Protein AF-A0AAV9DHM0-F1 (afdb_monomer)

pLDDT: mean 92.89, std 2.95, range [77.19, 96.75]

InterPro domains:
  IPR012946 X8 domain [PF07983] (1-55)
  IPR012946 X8 domain [SM00768] (1-69)
  IPR044788 Carbohydrate-binding X8 domain-containing protein, plant [PTHR31044] (1-69)

Secondary structure (DSSP, 8-state):
-HHHHTTT----GGGSTT-TT--S--HHHHHHHHHHHHHHHHGGGT--S-GGGT----SS---BTTB-----

Structure (mmCIF, N/CA/C/O backbone):
data_AF-A0AAV9DHM0-F1
#
_entry.id   AF-A0AAV9DHM0-F1
#
loop_
_atom_site.group_PDB
_atom_site.id
_atom_site.type_symbol
_atom_site.label_atom_id
_atom_site.label_alt_id
_atom_site.label_comp_id
_atom_site.label_asym_id
_atom_site.label_entity_id
_atom_site.label_seq_id
_atom_site.pdbx_PDB_ins_code
_atom_site.Cartn_x
_atom_site.Cartn_y
_atom_site.Cartn_z
_atom_site.occupancy
_atom_site.B_iso_or_equiv
_atom_site.auth_seq_id
_atom_site.auth_comp_id
_atom_site.auth_asym_id
_atom_site.auth_atom_id
_atom_site.pdbx_PDB_model_num
ATOM 1 N N . MET A 1 1 ? 3.005 -6.194 0.548 1.00 88.25 1 MET A N 1
ATOM 2 C CA . MET A 1 1 ? 2.706 -4.930 1.254 1.00 88.25 1 MET A CA 1
ATOM 3 C C . MET A 1 1 ? 3.986 -4.165 1.553 1.00 88.25 1 MET A C 1
ATOM 5 O O . MET A 1 1 ? 4.058 -3.004 1.184 1.00 88.25 1 MET A O 1
ATOM 9 N N . ASP A 1 2 ? 5.008 -4.826 2.102 1.00 92.25 2 ASP A N 1
ATOM 10 C CA . ASP A 1 2 ? 6.294 -4.218 2.490 1.00 92.25 2 ASP A CA 1
ATOM 11 C C . ASP A 1 2 ? 6.925 -3.335 1.411 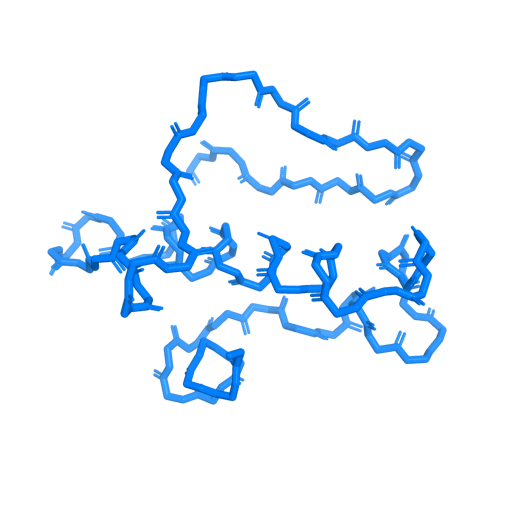1.00 92.25 2 ASP A C 1
ATOM 13 O O . ASP A 1 2 ? 7.279 -2.198 1.692 1.00 92.25 2 ASP A O 1
ATOM 17 N N . TYR A 1 3 ? 6.980 -3.802 0.156 1.00 93.00 3 TYR A N 1
ATOM 18 C CA . TYR A 1 3 ? 7.474 -2.980 -0.953 1.00 93.00 3 TYR A CA 1
ATOM 19 C C . TYR A 1 3 ? 6.667 -1.689 -1.131 1.00 93.00 3 TYR A C 1
ATOM 21 O O . TYR A 1 3 ? 7.256 -0.623 -1.250 1.00 93.00 3 TYR A O 1
ATOM 29 N N . ALA A 1 4 ? 5.330 -1.763 -1.109 1.00 95.06 4 ALA A N 1
ATOM 30 C CA . ALA A 1 4 ? 4.479 -0.586 -1.270 1.00 95.06 4 ALA A CA 1
ATOM 31 C C . ALA A 1 4 ? 4.753 0.441 -0.161 1.00 95.06 4 ALA A C 1
ATOM 33 O O . ALA A 1 4 ? 4.976 1.606 -0.467 1.00 95.06 4 ALA A O 1
ATOM 34 N N . CYS A 1 5 ? 4.786 -0.001 1.100 1.00 95.19 5 CYS A N 1
ATOM 35 C CA . CYS A 1 5 ? 5.000 0.865 2.264 1.00 95.19 5 CYS A CA 1
ATOM 36 C C . CYS A 1 5 ? 6.457 1.313 2.464 1.00 95.19 5 CYS A C 1
ATOM 38 O O . CYS A 1 5 ? 6.705 2.264 3.198 1.00 95.19 5 CYS A O 1
ATOM 40 N N . GLY A 1 6 ? 7.414 0.608 1.861 1.00 93.94 6 GLY A N 1
ATOM 41 C CA . GLY A 1 6 ? 8.833 0.944 1.865 1.00 93.94 6 GLY A CA 1
ATOM 42 C C . GLY A 1 6 ? 9.216 1.712 0.604 1.00 93.94 6 GLY A C 1
ATOM 43 O O . GLY A 1 6 ? 8.820 2.859 0.410 1.00 93.94 6 GLY A O 1
ATOM 44 N N . GLU A 1 7 ? 9.987 1.067 -0.270 1.00 92.25 7 GLU A N 1
ATOM 45 C CA . GLU A 1 7 ? 10.554 1.681 -1.482 1.00 92.25 7 GLU A CA 1
ATOM 46 C C . GLU A 1 7 ? 9.506 2.218 -2.467 1.00 92.25 7 GLU A C 1
ATOM 48 O O . GLU A 1 7 ? 9.771 3.167 -3.201 1.00 92.25 7 GLU A O 1
ATOM 53 N N . GLY A 1 8 ? 8.307 1.636 -2.479 1.00 91.31 8 GLY A N 1
ATOM 54 C CA . GLY A 1 8 ? 7.194 2.062 -3.321 1.00 91.31 8 GLY A CA 1
ATOM 55 C C . GLY A 1 8 ? 6.568 3.395 -2.901 1.00 91.31 8 GLY A C 1
ATOM 56 O O . GLY A 1 8 ? 5.824 3.989 -3.682 1.00 91.31 8 GLY A O 1
ATOM 57 N N . GLY A 1 9 ? 6.862 3.886 -1.693 1.00 92.25 9 GLY A N 1
ATOM 58 C CA . GLY A 1 9 ? 6.443 5.210 -1.237 1.00 92.25 9 GLY A CA 1
ATOM 59 C C . GLY A 1 9 ? 4.934 5.377 -1.038 1.00 92.25 9 GLY A C 1
ATOM 60 O O . GLY A 1 9 ? 4.437 6.503 -1.129 1.00 92.25 9 GLY A O 1
ATOM 61 N N . ALA A 1 10 ? 4.193 4.294 -0.792 1.00 95.31 10 ALA A N 1
ATOM 62 C CA . ALA A 1 10 ? 2.803 4.357 -0.353 1.00 95.31 10 ALA A CA 1
ATOM 63 C C . ALA A 1 10 ? 2.696 5.004 1.034 1.00 95.31 10 ALA A C 1
ATOM 65 O O . ALA A 1 10 ? 3.570 4.850 1.885 1.00 95.31 10 ALA A O 1
ATOM 66 N N . ASP A 1 11 ? 1.584 5.689 1.282 1.00 91.31 11 ASP A N 1
ATOM 67 C CA . ASP A 1 11 ? 1.230 6.129 2.629 1.00 91.31 11 ASP A CA 1
ATOM 68 C C . ASP A 1 11 ? 0.568 4.981 3.394 1.00 91.31 11 ASP A C 1
ATOM 70 O O . ASP A 1 11 ? -0.594 4.660 3.160 1.00 91.31 11 ASP A O 1
ATOM 74 N N . CYS A 1 12 ? 1.328 4.333 4.273 1.00 94.00 12 CYS A N 1
ATOM 75 C CA . CYS A 1 12 ? 0.843 3.236 5.108 1.00 94.00 12 CYS A CA 1
ATOM 76 C C . CYS A 1 12 ? 0.591 3.653 6.564 1.00 94.00 12 CYS A C 1
ATOM 78 O O . CYS A 1 12 ? 0.337 2.796 7.409 1.00 94.00 12 CYS A O 1
ATOM 80 N N . GLY A 1 13 ? 0.633 4.954 6.881 1.00 93.62 13 GLY A N 1
ATOM 81 C CA . GLY A 1 13 ? 0.348 5.431 8.237 1.00 93.62 13 GLY A CA 1
ATOM 82 C C . GLY A 1 13 ? -1.100 5.160 8.654 1.00 93.62 13 GLY A C 1
ATOM 83 O O . GLY A 1 13 ? -1.366 4.773 9.791 1.00 93.62 13 GLY A O 1
ATOM 84 N N . ASP A 1 14 ? -2.037 5.284 7.712 1.00 92.69 14 ASP A N 1
ATOM 85 C CA . ASP A 1 14 ? -3.470 5.155 7.988 1.00 92.69 14 ASP A CA 1
ATOM 86 C C . ASP A 1 14 ? -3.938 3.722 8.256 1.00 92.69 14 ASP A C 1
ATOM 88 O O . ASP A 1 14 ? -5.007 3.543 8.837 1.00 92.69 14 ASP A O 1
ATOM 92 N N . ILE A 1 15 ? -3.168 2.715 7.846 1.00 95.69 15 ILE A N 1
ATOM 93 C CA . ILE A 1 15 ? -3.463 1.293 8.097 1.00 95.69 15 ILE A CA 1
ATOM 94 C C . ILE A 1 15 ? -2.775 0.763 9.356 1.00 95.69 15 ILE A C 1
ATOM 96 O O . ILE A 1 15 ? -3.024 -0.366 9.760 1.00 95.69 15 ILE A O 1
ATOM 100 N N . GLY A 1 16 ? -1.906 1.559 9.985 1.00 94.31 16 GLY A N 1
ATOM 101 C CA . GLY A 1 16 ? -1.253 1.185 11.232 1.00 94.31 16 GLY A CA 1
ATOM 102 C C . GLY A 1 16 ? -2.199 1.246 12.438 1.00 94.31 16 GLY A C 1
ATOM 103 O O . GLY A 1 16 ? -3.297 1.804 12.353 1.00 94.31 16 GLY A O 1
ATOM 104 N N . PRO A 1 17 ? -1.777 0.726 13.604 1.00 91.75 17 PRO A N 1
ATOM 105 C CA . PRO A 1 17 ? -2.532 0.873 14.843 1.00 91.75 17 PRO A CA 1
ATOM 106 C C . PRO A 1 17 ? -2.848 2.351 15.116 1.00 91.75 17 PRO A C 1
ATOM 108 O O . PRO A 1 17 ? -1.942 3.182 15.135 1.00 91.75 17 PRO A O 1
ATOM 111 N N . LYS A 1 18 ? -4.128 2.666 15.366 1.00 90.81 18 LYS A N 1
ATOM 112 C CA . LYS A 1 18 ? -4.699 4.032 15.499 1.00 90.81 18 LYS A CA 1
ATOM 113 C C . LYS A 1 18 ? -4.901 4.808 14.189 1.00 90.81 18 LYS A C 1
ATOM 115 O O . LYS A 1 18 ? -5.387 5.936 14.239 1.00 90.81 18 LYS A O 1
ATOM 120 N N . GLY A 1 19 ? -4.564 4.232 13.041 1.00 92.69 19 GLY A N 1
ATOM 121 C CA . GLY A 1 19 ? -4.852 4.812 11.735 1.00 92.69 19 GLY A CA 1
ATOM 122 C C . GLY A 1 19 ? -6.339 4.718 11.367 1.00 92.69 19 GLY A C 1
ATOM 123 O O . GLY A 1 19 ? -7.065 3.831 11.823 1.00 92.69 19 GLY A O 1
ATOM 124 N N . ARG A 1 20 ? -6.810 5.644 10.524 1.00 93.62 20 ARG A N 1
ATOM 125 C CA . ARG A 1 20 ? -8.226 5.740 10.100 1.00 93.62 20 ARG A CA 1
ATOM 126 C C . ARG A 1 20 ? -8.716 4.581 9.226 1.00 93.62 20 ARG A C 1
ATOM 128 O O . ARG A 1 20 ? -9.925 4.416 9.075 1.00 93.62 20 ARG A O 1
ATOM 135 N N . CYS A 1 21 ? -7.784 3.820 8.659 1.00 94.88 21 CYS A N 1
ATOM 136 C CA . CYS A 1 21 ? -7.982 2.646 7.812 1.00 94.88 21 CYS A CA 1
ATOM 137 C C . CYS A 1 21 ? -7.505 1.351 8.483 1.00 94.88 21 CYS A C 1
ATOM 139 O O . CYS A 1 21 ? -7.301 0.347 7.804 1.00 94.88 21 CYS A O 1
ATOM 141 N N . PHE A 1 22 ? -7.315 1.352 9.807 1.00 95.44 22 PHE A N 1
ATOM 142 C CA . PHE A 1 22 ? -6.932 0.136 10.520 1.00 95.44 22 PHE A CA 1
ATOM 143 C C . PHE A 1 22 ? -8.032 -0.932 10.464 1.00 95.44 22 PHE A C 1
ATOM 145 O O . PHE A 1 22 ? -7.724 -2.110 10.318 1.00 95.44 22 PHE A O 1
ATOM 152 N N . TYR A 1 23 ? -9.308 -0.533 10.551 1.00 93.56 23 TYR A N 1
ATOM 153 C CA . TYR A 1 23 ? -10.435 -1.463 10.488 1.00 93.56 23 TYR A CA 1
ATOM 154 C C . TYR A 1 23 ? -11.061 -1.529 9.085 1.00 93.56 23 TYR A C 1
ATOM 156 O O . TYR A 1 23 ? -11.302 -0.479 8.486 1.00 93.56 23 TYR A O 1
ATOM 164 N N . PRO A 1 24 ? -11.396 -2.739 8.590 1.00 94.12 24 PRO A N 1
ATOM 165 C CA . PRO A 1 24 ? -11.214 -4.038 9.249 1.00 94.12 24 PRO A CA 1
ATOM 166 C C . PRO A 1 24 ? -9.735 -4.457 9.323 1.00 94.12 24 PRO A C 1
ATOM 168 O O . PRO A 1 24 ? -9.008 -4.328 8.340 1.00 94.12 24 PRO A O 1
ATOM 171 N N . ASP A 1 25 ? -9.316 -4.990 10.477 1.00 95.44 25 ASP A N 1
ATOM 172 C CA . ASP A 1 25 ? -7.931 -5.410 10.741 1.00 95.44 25 ASP A CA 1
ATOM 173 C C . ASP A 1 25 ? -7.640 -6.740 10.036 1.00 95.44 25 ASP A C 1
ATOM 175 O O . ASP A 1 25 ? -7.694 -7.829 10.608 1.00 95.44 25 ASP A O 1
ATOM 179 N N . THR A 1 26 ? -7.459 -6.647 8.722 1.00 96.06 26 THR A N 1
ATOM 180 C CA . THR A 1 26 ? -7.175 -7.779 7.849 1.00 96.06 26 THR A CA 1
ATOM 181 C C . THR A 1 26 ? -6.072 -7.406 6.879 1.00 96.06 26 THR A C 1
ATOM 183 O O . THR A 1 26 ? -6.027 -6.292 6.351 1.00 96.06 26 THR A O 1
ATOM 186 N N . VAL A 1 27 ? -5.232 -8.390 6.557 1.00 95.31 27 VAL A N 1
ATOM 187 C CA . VAL A 1 27 ? -4.137 -8.219 5.594 1.00 95.31 27 VAL A CA 1
ATOM 188 C C . VAL A 1 27 ? -4.655 -7.720 4.243 1.00 95.31 27 VAL A C 1
ATOM 190 O O . VAL A 1 27 ? -4.014 -6.882 3.621 1.00 95.31 27 VAL A O 1
ATOM 193 N N . VAL A 1 28 ? -5.826 -8.190 3.798 1.00 95.12 28 VAL A N 1
ATOM 194 C CA . VAL A 1 28 ? -6.414 -7.783 2.512 1.00 95.12 28 VAL A CA 1
ATOM 195 C C . VAL A 1 28 ? -6.818 -6.310 2.522 1.00 95.12 28 VAL A C 1
ATOM 197 O O . VAL A 1 28 ? -6.519 -5.605 1.560 1.00 95.12 28 VAL A O 1
ATOM 200 N N . ALA A 1 29 ? -7.452 -5.818 3.591 1.00 94.94 29 ALA A N 1
ATOM 201 C CA . ALA A 1 29 ? -7.853 -4.414 3.685 1.00 94.94 29 ALA A CA 1
ATOM 202 C C . ALA A 1 29 ? -6.634 -3.481 3.722 1.00 94.94 29 ALA A C 1
ATOM 204 O O . ALA A 1 29 ? -6.556 -2.522 2.952 1.00 94.94 29 ALA A O 1
ATOM 205 N N . HIS A 1 30 ? -5.641 -3.815 4.549 1.00 95.94 30 HIS A N 1
ATOM 206 C CA . HIS A 1 30 ? -4.394 -3.055 4.652 1.00 95.94 30 HIS A CA 1
ATOM 207 C C . HIS A 1 30 ? -3.604 -3.066 3.340 1.00 95.94 30 HIS A C 1
ATOM 209 O O . HIS A 1 30 ? -3.169 -2.014 2.869 1.00 95.94 30 HIS A O 1
ATOM 215 N N . ALA A 1 31 ? -3.477 -4.233 2.698 1.00 96.25 31 ALA A N 1
ATOM 216 C CA . ALA A 1 31 ? -2.814 -4.360 1.405 1.00 96.25 31 ALA A CA 1
ATOM 217 C C . ALA A 1 31 ? -3.543 -3.569 0.315 1.00 96.25 31 ALA A C 1
ATOM 219 O O . ALA A 1 31 ? -2.888 -2.866 -0.446 1.00 96.25 31 ALA A O 1
ATOM 220 N N .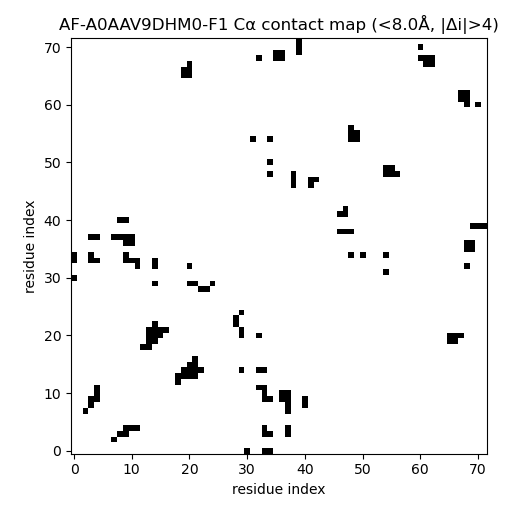 SER A 1 32 ? -4.877 -3.622 0.270 1.00 95.75 32 SER A N 1
ATOM 221 C CA . SER A 1 32 ? -5.675 -2.878 -0.714 1.00 95.75 32 SER A CA 1
ATOM 222 C C . SER A 1 32 ? -5.419 -1.375 -0.615 1.00 95.75 32 SER A C 1
ATOM 224 O O . SER A 1 32 ? -5.184 -0.718 -1.630 1.00 95.75 32 SER A O 1
ATOM 226 N N . PHE A 1 33 ? -5.389 -0.831 0.605 1.00 95.81 33 PHE A N 1
ATOM 227 C CA . PHE A 1 33 ? -5.085 0.581 0.828 1.00 95.81 33 PHE A CA 1
ATOM 228 C C . PHE A 1 33 ? -3.647 0.938 0.425 1.00 95.81 33 PHE A C 1
ATOM 230 O O . PHE A 1 33 ? -3.433 1.888 -0.332 1.00 95.81 33 PHE A O 1
ATOM 237 N N . ALA A 1 34 ? -2.661 0.150 0.869 1.00 96.75 34 ALA A N 1
ATOM 238 C CA . ALA A 1 34 ? -1.253 0.364 0.534 1.00 96.75 34 ALA A CA 1
ATOM 239 C C . ALA A 1 34 ? -1.004 0.293 -0.983 1.00 96.75 34 ALA A C 1
ATOM 241 O O . ALA A 1 34 ? -0.304 1.133 -1.550 1.00 96.75 34 ALA A O 1
ATOM 242 N N . PHE A 1 35 ? -1.604 -0.689 -1.656 1.00 96.50 35 PHE A N 1
ATOM 243 C CA . PHE A 1 35 ? -1.469 -0.898 -3.095 1.00 96.50 35 PHE A CA 1
ATOM 244 C C . PHE A 1 35 ? -2.134 0.213 -3.893 1.00 96.50 35 PHE A C 1
ATOM 246 O O . PHE A 1 35 ? -1.536 0.696 -4.853 1.00 96.50 35 PHE A O 1
ATOM 253 N N . ASN A 1 36 ? -3.311 0.681 -3.471 1.00 95.69 36 ASN A N 1
ATOM 254 C CA . ASN A 1 36 ? -3.934 1.840 -4.093 1.00 95.69 36 ASN A CA 1
ATOM 255 C C . ASN A 1 36 ? -3.067 3.097 -3.918 1.00 95.69 36 ASN A C 1
ATOM 257 O O . ASN A 1 36 ? -2.783 3.783 -4.895 1.00 95.69 36 ASN A O 1
ATOM 261 N N . SER A 1 37 ? -2.578 3.367 -2.704 1.00 95.25 37 SER A N 1
ATOM 262 C CA . SER A 1 37 ? -1.708 4.518 -2.425 1.00 95.25 37 SER A CA 1
ATOM 263 C C . SER A 1 37 ? -0.430 4.499 -3.281 1.00 95.25 37 SER A C 1
ATOM 265 O O . SER A 1 37 ? -0.089 5.502 -3.911 1.00 95.25 37 SER A O 1
ATOM 267 N N . TYR A 1 38 ? 0.223 3.337 -3.408 1.00 95.69 38 TYR A N 1
ATOM 268 C CA . TYR A 1 38 ? 1.334 3.129 -4.344 1.00 95.69 38 TYR A CA 1
ATOM 269 C C . TYR A 1 38 ? 0.926 3.396 -5.798 1.00 95.69 38 TYR A C 1
ATOM 271 O O . TYR A 1 38 ? 1.616 4.118 -6.523 1.00 95.69 38 TYR A O 1
ATOM 279 N N . TRP A 1 39 ? -0.188 2.809 -6.240 1.00 95.31 39 TRP A N 1
ATOM 280 C CA . TRP A 1 39 ? -0.642 2.897 -7.623 1.00 95.31 39 TRP A CA 1
ATOM 281 C C . TRP A 1 39 ? -0.911 4.344 -8.027 1.00 95.31 39 TRP A C 1
ATOM 283 O O . TRP A 1 39 ? -0.396 4.796 -9.045 1.00 95.31 39 TRP A O 1
ATOM 293 N N . GLN A 1 40 ? -1.634 5.112 -7.211 1.00 94.38 40 GLN A N 1
ATOM 294 C CA . GLN A 1 40 ? -1.928 6.515 -7.518 1.00 94.38 40 GLN A CA 1
ATOM 295 C C . GLN A 1 40 ? -0.656 7.358 -7.675 1.00 94.38 40 GLN A C 1
ATOM 297 O O . GLN A 1 40 ? -0.572 8.194 -8.578 1.00 94.38 40 GLN A O 1
ATOM 302 N N . ARG A 1 41 ? 0.364 7.091 -6.851 1.00 92.81 41 ARG A N 1
ATOM 303 C CA . ARG A 1 41 ? 1.649 7.805 -6.877 1.00 92.81 41 ARG A CA 1
ATOM 304 C C . ARG A 1 41 ? 2.522 7.424 -8.070 1.00 92.81 41 ARG A C 1
ATOM 306 O O . ARG A 1 41 ? 3.231 8.273 -8.602 1.00 92.81 41 ARG A O 1
ATOM 313 N N . THR A 1 42 ? 2.472 6.167 -8.504 1.00 93.75 42 THR A N 1
ATOM 314 C CA . THR A 1 42 ? 3.435 5.621 -9.475 1.00 93.75 42 THR A CA 1
ATOM 315 C C . THR A 1 42 ? 2.854 5.365 -10.866 1.00 93.75 42 THR A C 1
ATOM 317 O O . THR A 1 42 ? 3.617 5.292 -11.831 1.00 93.75 42 THR A O 1
ATOM 320 N N . LYS A 1 43 ? 1.522 5.307 -11.030 1.00 93.69 43 LYS A N 1
ATOM 321 C CA . LYS A 1 43 ? 0.856 5.012 -12.318 1.00 93.69 43 LYS A CA 1
ATOM 322 C C . LYS A 1 43 ? 1.310 5.919 -13.462 1.00 93.69 43 LYS A C 1
ATOM 324 O O . LYS A 1 43 ? 1.404 5.480 -14.602 1.00 93.69 43 LYS A O 1
ATOM 329 N N . ARG A 1 44 ? 1.632 7.185 -13.166 1.00 93.50 44 ARG A N 1
ATOM 330 C C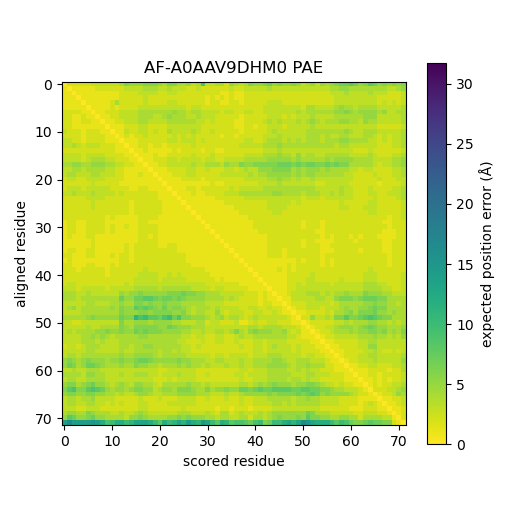A . ARG A 1 44 ? 2.067 8.179 -14.167 1.00 93.50 44 ARG A CA 1
ATOM 331 C C . ARG A 1 44 ? 3.508 7.984 -14.641 1.00 93.50 44 ARG A C 1
ATOM 333 O O . ARG A 1 44 ? 3.867 8.513 -15.684 1.00 93.50 44 ARG A O 1
ATOM 340 N N . VAL A 1 45 ? 4.318 7.246 -13.884 1.00 93.88 45 VAL A N 1
ATOM 341 C CA . VAL A 1 45 ? 5.739 6.990 -14.172 1.00 93.88 45 VAL A CA 1
ATOM 342 C C . VAL A 1 45 ? 6.008 5.519 -14.508 1.00 93.88 45 VAL A C 1
ATOM 344 O O . VAL A 1 45 ? 7.152 5.082 -14.496 1.00 93.88 45 VAL A O 1
ATOM 347 N N . GLY A 1 46 ? 4.958 4.751 -14.823 1.00 92.25 46 GLY A N 1
ATOM 348 C CA . GLY A 1 46 ? 5.078 3.350 -15.235 1.00 92.25 46 GLY A CA 1
ATOM 349 C C . GLY A 1 46 ? 5.098 2.335 -14.090 1.00 92.25 46 GLY A C 1
ATOM 350 O O . GLY A 1 46 ? 5.533 1.205 -14.299 1.00 92.25 46 GLY A O 1
ATOM 351 N N . GLY A 1 47 ? 4.634 2.707 -12.890 1.00 91.00 47 GLY A N 1
ATOM 352 C CA . GLY A 1 47 ? 4.403 1.748 -11.80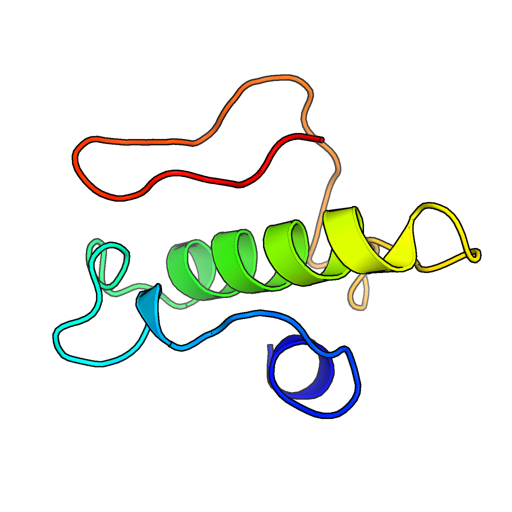4 1.00 91.00 47 GLY A CA 1
ATOM 353 C C . GLY A 1 47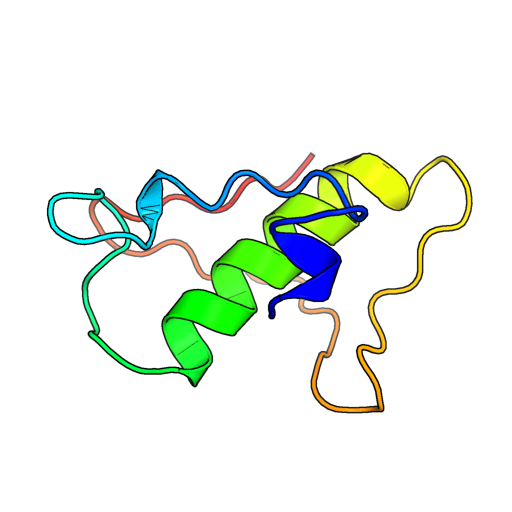 ? 3.434 0.629 -12.209 1.00 91.00 47 GLY A C 1
ATOM 354 O O . GLY A 1 47 ? 2.672 0.774 -13.163 1.00 91.00 47 GLY A O 1
ATOM 355 N N . SER A 1 48 ? 3.449 -0.493 -11.485 1.00 90.31 48 SER A N 1
ATOM 356 C CA . SER A 1 48 ? 2.615 -1.667 -11.786 1.00 90.31 48 SER A CA 1
ATOM 357 C C . SER A 1 48 ? 1.731 -2.052 -10.605 1.00 90.31 48 SER A C 1
ATOM 359 O O . SER A 1 48 ? 2.219 -2.248 -9.497 1.00 90.31 48 SER A O 1
ATOM 361 N N . CYS A 1 49 ? 0.434 -2.242 -10.853 1.00 88.06 49 CYS A N 1
ATOM 362 C CA . CYS A 1 49 ? -0.536 -2.693 -9.849 1.00 88.06 49 CYS A CA 1
ATOM 363 C C . CYS A 1 49 ? -0.687 -4.228 -9.813 1.00 88.06 49 CYS A C 1
ATOM 365 O O . CYS A 1 49 ? -1.765 -4.741 -9.545 1.00 88.06 49 CYS A O 1
ATOM 367 N N . SER A 1 50 ? 0.359 -4.991 -10.152 1.00 86.62 50 SER A N 1
ATOM 368 C CA . SER A 1 50 ? 0.273 -6.460 -10.162 1.00 86.62 50 SER A CA 1
ATOM 369 C C . SER A 1 50 ? 0.563 -7.076 -8.790 1.00 86.62 50 SER A C 1
ATOM 371 O O . SER A 1 50 ? -0.104 -8.030 -8.400 1.00 86.62 50 SER A O 1
ATOM 373 N N . PHE A 1 51 ? 1.555 -6.557 -8.054 1.00 89.69 51 PHE A N 1
ATOM 374 C CA . PHE A 1 51 ? 1.995 -7.089 -6.751 1.00 89.69 51 PHE A CA 1
ATOM 375 C C . PHE A 1 51 ? 2.094 -8.631 -6.710 1.00 89.69 51 PHE A C 1
ATOM 377 O O . PHE A 1 51 ? 1.613 -9.279 -5.781 1.00 89.69 51 PHE A O 1
ATOM 384 N N . GLY A 1 52 ? 2.672 -9.241 -7.751 1.00 88.75 52 GLY A N 1
ATOM 385 C CA . GLY A 1 52 ? 2.773 -10.703 -7.868 1.00 88.75 52 GLY A CA 1
ATOM 386 C C . GLY A 1 52 ? 1.441 -11.411 -8.155 1.00 88.75 52 GLY A C 1
ATOM 387 O O . GLY A 1 52 ? 1.283 -12.571 -7.793 1.00 88.75 52 GLY A O 1
ATOM 388 N N . GLY A 1 53 ? 0.476 -10.718 -8.764 1.00 91.88 53 GLY A N 1
ATOM 389 C CA . GLY A 1 53 ? -0.877 -11.220 -9.030 1.00 91.88 53 GLY A CA 1
ATOM 390 C C . GLY A 1 53 ? -1.849 -11.083 -7.854 1.00 91.88 53 GLY A C 1
ATOM 391 O O . GLY A 1 53 ? -2.946 -11.627 -7.912 1.00 91.88 53 GLY A O 1
ATOM 392 N N . THR A 1 54 ? -1.467 -10.369 -6.792 1.00 92.69 54 THR A N 1
ATOM 393 C CA . THR A 1 54 ? -2.295 -10.197 -5.582 1.00 92.69 54 THR A CA 1
ATOM 394 C C . THR A 1 54 ? -3.133 -8.918 -5.588 1.00 92.69 54 THR A C 1
ATOM 396 O O . THR A 1 54 ? -3.877 -8.666 -4.643 1.00 92.69 54 THR A O 1
ATOM 399 N N . ALA A 1 55 ? -3.025 -8.116 -6.647 1.00 94.00 55 ALA A N 1
ATOM 400 C CA . ALA A 1 55 ? -3.740 -6.860 -6.808 1.00 94.00 55 ALA A CA 1
ATOM 401 C C . ALA A 1 55 ? -4.437 -6.791 -8.170 1.00 94.00 55 ALA A C 1
ATOM 403 O O . ALA A 1 55 ? -3.959 -7.335 -9.168 1.00 94.00 55 ALA A O 1
ATOM 404 N N . VAL A 1 56 ? -5.577 -6.103 -8.190 1.00 93.56 56 VAL A N 1
ATOM 405 C CA . VAL A 1 56 ? -6.385 -5.851 -9.385 1.00 93.56 56 VAL A CA 1
ATOM 406 C C . VAL A 1 56 ? -6.821 -4.392 -9.404 1.00 93.56 56 VAL A C 1
ATOM 408 O O . VAL A 1 56 ? -7.003 -3.774 -8.355 1.00 93.56 56 VAL A O 1
ATOM 411 N N . LEU A 1 57 ? -6.992 -3.837 -10.603 1.00 92.88 57 LEU A N 1
ATOM 412 C CA . LEU A 1 57 ? -7.594 -2.518 -10.765 1.00 92.88 57 LEU A CA 1
ATOM 413 C C . LEU A 1 57 ? -9.113 -2.641 -10.697 1.00 92.88 57 LEU A C 1
ATOM 415 O O . LEU A 1 57 ? -9.702 -3.494 -11.360 1.00 92.88 57 LEU A O 1
ATOM 419 N N . ILE A 1 58 ? -9.724 -1.750 -9.927 1.00 91.69 58 ILE A N 1
ATOM 420 C CA . ILE A 1 58 ? -11.172 -1.576 -9.854 1.00 91.69 58 ILE A CA 1
ATOM 421 C C . ILE A 1 58 ? -11.520 -0.139 -10.246 1.00 91.69 58 ILE A C 1
ATOM 423 O O . ILE A 1 58 ? -10.697 0.766 -10.097 1.00 91.69 58 ILE A O 1
ATOM 427 N N . SER A 1 59 ? -12.721 0.060 -10.783 1.00 89.88 59 SER A N 1
ATOM 428 C CA . SER A 1 59 ? -13.260 1.387 -11.108 1.00 89.88 59 SER A CA 1
ATOM 429 C C . SER A 1 59 ? -14.076 1.993 -9.972 1.00 89.88 59 SER A C 1
ATOM 431 O O . SER A 1 59 ? -14.236 3.210 -9.925 1.00 89.88 59 SER A O 1
ATOM 433 N N . ASP A 1 60 ? -14.601 1.148 -9.087 1.00 93.00 60 ASP A N 1
ATOM 434 C CA . ASP A 1 60 ? -15.424 1.573 -7.962 1.00 93.00 60 ASP A CA 1
ATOM 435 C C . ASP A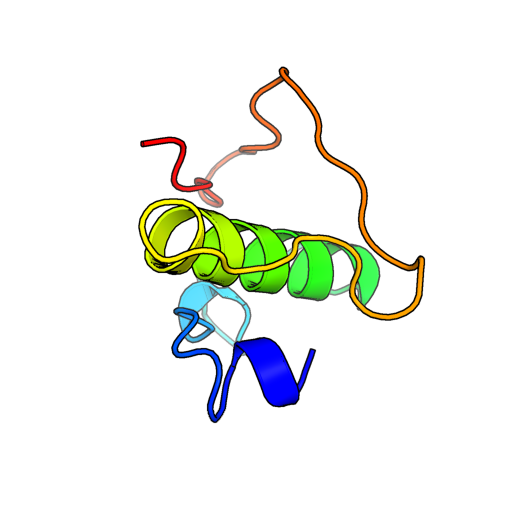 1 60 ? -14.544 2.049 -6.807 1.00 93.00 60 ASP A C 1
ATOM 437 O O . ASP A 1 60 ? -13.491 1.469 -6.541 1.00 93.00 60 ASP A O 1
ATOM 441 N N . ASP A 1 61 ? -14.985 3.099 -6.117 1.00 93.00 61 ASP A N 1
ATOM 442 C CA . ASP A 1 61 ? -14.308 3.617 -4.931 1.00 93.00 61 ASP A CA 1
ATOM 443 C C . ASP A 1 61 ? -14.516 2.657 -3.742 1.00 93.00 61 ASP A C 1
ATOM 445 O O . ASP A 1 61 ? -15.651 2.506 -3.279 1.00 93.00 61 ASP A O 1
ATOM 449 N N . PRO A 1 62 ? -13.455 2.009 -3.221 1.00 92.62 62 PRO A N 1
ATOM 450 C CA . PRO A 1 62 ? -13.564 1.091 -2.091 1.00 92.62 62 PRO A CA 1
ATOM 451 C C . PRO A 1 62 ? -13.595 1.815 -0.731 1.00 92.62 62 PRO A C 1
ATOM 453 O O . PRO A 1 62 ? -13.527 1.158 0.310 1.00 92.62 62 PRO A O 1
ATOM 456 N N . SER A 1 63 ? -13.649 3.152 -0.712 1.00 94.00 63 SER A N 1
ATOM 457 C CA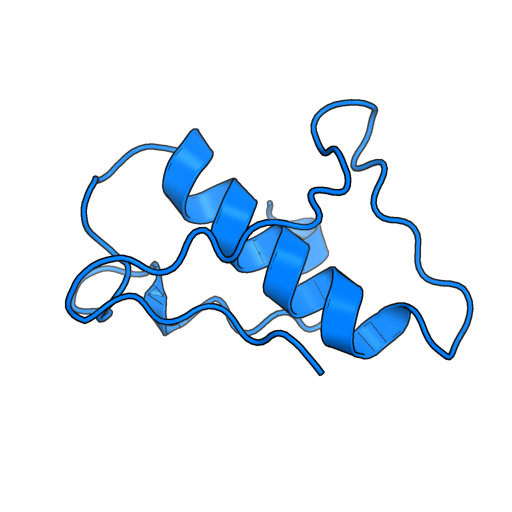 . SER A 1 63 ? -13.702 3.948 0.515 1.00 94.00 63 SER A CA 1
ATOM 458 C C . SER A 1 63 ? -14.902 3.586 1.386 1.00 94.00 63 SER A C 1
ATOM 460 O O . SER A 1 63 ? -16.031 3.424 0.923 1.00 94.00 63 SER A O 1
ATOM 462 N N . PHE A 1 64 ? -14.664 3.500 2.693 1.00 91.12 64 PHE A N 1
ATOM 463 C CA . PHE A 1 64 ? -15.675 3.128 3.671 1.00 91.12 64 PHE A CA 1
ATOM 464 C C . PHE A 1 64 ? -15.470 3.887 4.983 1.00 91.12 64 PHE A C 1
ATOM 466 O O . PHE A 1 64 ? -14.395 3.848 5.582 1.00 91.12 64 PHE A O 1
ATOM 473 N N . GLN A 1 65 ? -16.527 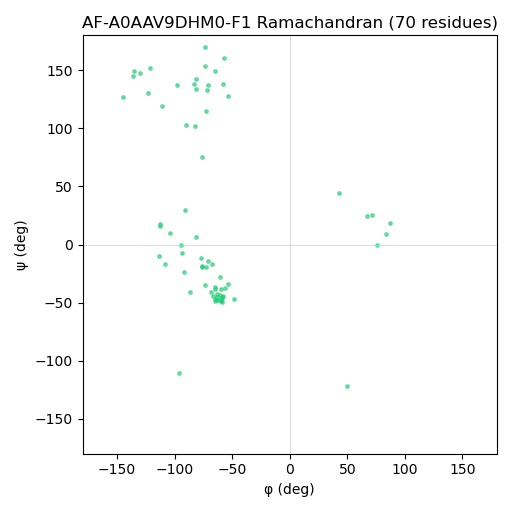4.554 5.460 1.00 89.38 65 GLN A N 1
ATOM 474 C CA . GLN A 1 65 ? -16.505 5.371 6.681 1.00 89.38 65 GLN A CA 1
ATOM 475 C C . GLN A 1 65 ? -15.315 6.357 6.700 1.00 89.38 65 GLN A C 1
ATOM 477 O O . GLN A 1 65 ? -15.177 7.194 5.807 1.00 89.38 65 GLN A O 1
ATOM 482 N N . SER A 1 66 ? -14.453 6.275 7.719 1.00 88.56 66 SER A N 1
ATOM 483 C CA . SER A 1 66 ? -13.255 7.105 7.875 1.00 88.56 66 SER A CA 1
ATOM 484 C C . SER A 1 66 ? -12.090 6.676 6.984 1.00 88.56 66 SER A C 1
ATOM 486 O O . SER A 1 66 ? -11.110 7.415 6.872 1.00 88.56 66 SER A O 1
ATOM 488 N N . CYS A 1 67 ? -12.170 5.498 6.360 1.00 93.62 67 CYS A N 1
ATOM 489 C CA . CYS A 1 67 ? -11.132 5.003 5.479 1.00 93.62 67 CYS A CA 1
ATOM 490 C C . CYS A 1 67 ? -11.384 5.455 4.040 1.00 93.62 67 CYS A C 1
ATOM 492 O O . CYS A 1 67 ? -12.246 4.921 3.346 1.00 93.62 67 CYS A O 1
ATOM 494 N N . GLN A 1 68 ? -10.627 6.462 3.612 1.00 94.12 68 GLN A N 1
ATOM 495 C CA . GLN A 1 68 ? -10.765 7.109 2.309 1.00 94.12 68 GLN A CA 1
ATOM 496 C C . GLN A 1 68 ? -9.561 6.777 1.430 1.00 94.12 68 GLN A C 1
ATOM 498 O O . GLN A 1 68 ? -8.424 7.103 1.786 1.00 94.12 68 GLN A O 1
ATOM 503 N N . PHE A 1 69 ? -9.815 6.138 0.293 1.00 94.31 69 PHE A N 1
ATOM 504 C CA . PHE A 1 69 ? -8.822 5.791 -0.713 1.00 94.31 69 PHE A CA 1
ATOM 505 C C . PHE A 1 69 ? -8.564 6.997 -1.622 1.00 94.31 69 PHE A C 1
ATOM 507 O O . PHE A 1 69 ? -9.475 7.703 -2.040 1.00 94.31 69 PHE A O 1
ATOM 514 N N . MET A 1 70 ? -7.298 7.243 -1.956 1.00 89.94 70 MET A N 1
ATOM 515 C CA . MET A 1 70 ? -6.948 8.249 -2.961 1.00 89.94 70 MET A CA 1
ATOM 516 C C . MET A 1 70 ? -7.326 7.739 -4.358 1.00 89.94 70 MET A C 1
ATOM 518 O O . MET A 1 70 ? -6.977 6.611 -4.695 1.00 89.94 70 MET A O 1
ATOM 522 N N . LEU A 1 71 ? -7.990 8.554 -5.185 1.00 89.19 71 LEU A N 1
ATOM 523 C CA . LEU A 1 71 ? -8.460 8.130 -6.517 1.00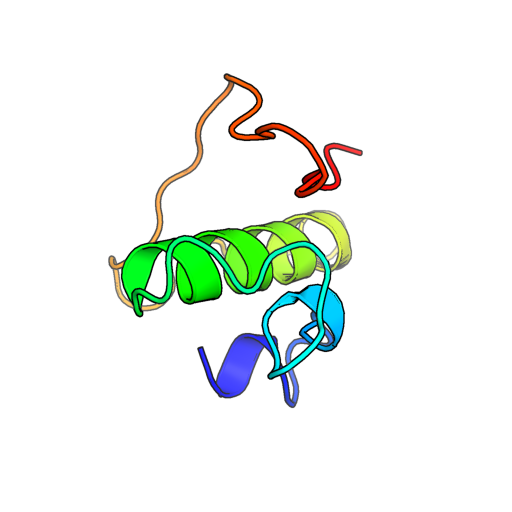 89.19 71 LEU A CA 1
ATOM 524 C C . LEU A 1 71 ? -7.769 8.836 -7.702 1.00 89.19 71 LEU A C 1
ATOM 526 O O . LEU A 1 71 ? -7.961 8.425 -8.848 1.00 89.19 71 LEU A O 1
ATOM 530 N N . THR A 1 72 ? -6.969 9.881 -7.462 1.00 77.19 72 THR A N 1
ATOM 531 C CA . THR A 1 72 ? -6.436 10.779 -8.513 1.00 77.19 72 THR A CA 1
ATOM 532 C C . THR A 1 72 ? -4.924 10.796 -8.620 1.00 77.19 72 THR A C 1
ATOM 534 O O . THR A 1 72 ? -4.286 11.041 -7.577 1.00 77.19 72 THR A O 1
#

Mean predicted aligned error: 2.88 Å

Foldseek 3Di:
DCCLVPVLPFDQVQCDVVHLQVPPVDPLSSCQQSLLSSCVVCVVVDDDSCPVVSGDDDPDFPADDSRGHDDD

Solvent-accessible surface area (backbone atoms only — not comparable to full-atom values): 4375 Å² total; per-residue (Å²): 96,67,57,27,52,48,90,53,66,12,70,48,68,40,45,32,94,92,24,60,34,26,70,67,87,42,72,66,54,40,37,52,50,21,49,41,40,20,37,56,74,26,53,89,80,72,50,76,65,37,75,91,75,76,44,75,91,74,91,71,82,84,51,53,92,75,24,75,71,77,89,113

Organism: Acorus calamus (NCBI:txid4465)

Radius of gyration: 11.33 Å; Cα contacts (8 Å, |Δi|>4): 82; chains: 1; bounding box: 27×22×31 Å

Sequence (72 aa):
MDYACGEGGADCGDIGPKGRCFYPDTVVAHASFAFNSYWQRTKRVGGSCSFGGTAVLISDDPSFQSCQFMLT